Protein AF-A0A955ND32-F1 (afdb_monomer_lite)

Foldseek 3Di:
DDDDDDDDDDDDDDDCDPVNVVVVVVVVVVVVVVPPDPPCPDDDDPPDDDDPVVPDDDDAFEEEEAEAEADDPQPPDDVPDDDPPVVVVVVVVVVVVVVCVVSNYHYHYDPDHDHDPVSVVVVVVVCVVPPGPYYHYHYD

Structure (mmCIF, N/CA/C/O backbone):
data_AF-A0A955ND32-F1
#
_entry.id   AF-A0A955ND32-F1
#
loop_
_atom_site.group_PDB
_atom_site.id
_atom_site.type_symbol
_atom_site.label_atom_id
_atom_site.label_alt_id
_atom_site.label_comp_id
_atom_site.label_asym_id
_atom_site.label_entity_id
_atom_site.label_seq_id
_atom_site.pdbx_PDB_ins_code
_atom_site.Cartn_x
_atom_site.Cartn_y
_atom_site.Cartn_z
_atom_site.occupancy
_atom_site.B_iso_or_equiv
_atom_site.auth_seq_id
_atom_site.auth_comp_id
_atom_site.auth_asym_id
_atom_site.auth_atom_id
_atom_site.pdbx_PDB_model_num
ATOM 1 N N . MET A 1 1 ? -16.792 -47.326 63.316 1.00 37.19 1 MET A N 1
ATOM 2 C CA . MET A 1 1 ? -15.371 -47.521 63.679 1.00 37.19 1 MET A CA 1
ATOM 3 C C . MET A 1 1 ? -14.609 -46.253 63.328 1.00 37.19 1 MET A C 1
ATOM 5 O O . MET A 1 1 ? -14.382 -45.987 62.157 1.00 37.19 1 MET A O 1
ATOM 9 N N . MET A 1 2 ? -14.336 -45.422 64.335 1.00 38.75 2 MET A N 1
ATOM 10 C CA . MET A 1 2 ? -13.570 -44.177 64.213 1.00 38.75 2 MET A CA 1
ATOM 11 C C . MET A 1 2 ? -12.080 -44.518 64.188 1.00 38.75 2 MET A C 1
ATOM 13 O O . MET A 1 2 ? -11.609 -45.196 65.096 1.00 38.75 2 MET A O 1
ATOM 17 N N . SER A 1 3 ? -11.343 -44.041 63.184 1.00 41.66 3 SER A N 1
ATOM 18 C CA . SER A 1 3 ? -9.879 -44.020 63.242 1.00 41.66 3 SER A CA 1
ATOM 19 C C . SER A 1 3 ? -9.439 -42.592 63.530 1.00 41.66 3 SER A C 1
ATOM 21 O O . SER A 1 3 ? -9.487 -41.719 62.664 1.00 41.66 3 SER A O 1
ATOM 23 N N . VAL A 1 4 ? -9.086 -42.351 64.789 1.00 51.00 4 VAL A N 1
ATOM 24 C CA . VAL A 1 4 ? -8.508 -41.102 65.286 1.00 51.00 4 VAL A CA 1
ATOM 25 C C . VAL A 1 4 ? -7.033 -41.082 64.886 1.00 51.00 4 VAL A C 1
ATOM 27 O O . VAL A 1 4 ? -6.282 -41.964 65.291 1.00 51.00 4 VAL A O 1
ATOM 30 N N . HIS A 1 5 ? -6.594 -40.076 64.129 1.00 40.91 5 HIS A N 1
ATOM 31 C CA . HIS A 1 5 ? -5.168 -39.844 63.888 1.00 40.91 5 HIS A CA 1
ATOM 32 C C . HIS A 1 5 ? -4.676 -38.629 64.677 1.00 40.91 5 HIS A C 1
ATOM 34 O O . HIS A 1 5 ? -4.712 -37.493 64.208 1.00 40.91 5 HIS A O 1
ATOM 40 N N . VAL A 1 6 ? -4.173 -38.906 65.880 1.00 51.34 6 VAL A N 1
ATOM 41 C CA . VAL A 1 6 ? -3.335 -37.997 66.669 1.00 51.34 6 VAL A CA 1
ATOM 42 C C . VAL A 1 6 ? -2.018 -37.782 65.920 1.00 51.34 6 VAL A C 1
ATOM 44 O O . VAL A 1 6 ? -1.354 -38.754 65.566 1.00 51.34 6 VAL A O 1
ATOM 47 N N . HIS A 1 7 ? -1.627 -36.530 65.681 1.00 47.28 7 HIS A N 1
ATOM 48 C CA . HIS A 1 7 ? -0.292 -36.196 65.182 1.00 47.28 7 HIS A CA 1
ATOM 49 C C . HIS A 1 7 ? 0.483 -35.488 66.290 1.00 47.28 7 HIS A C 1
ATOM 51 O O . HIS A 1 7 ? 0.251 -34.319 66.591 1.00 47.28 7 HIS A O 1
ATOM 57 N N . GLY A 1 8 ? 1.375 -36.253 66.922 1.00 41.09 8 GLY A N 1
ATOM 58 C CA . GLY A 1 8 ? 2.341 -35.758 67.890 1.00 41.09 8 GLY A CA 1
ATOM 59 C C . GLY A 1 8 ? 3.347 -34.808 67.243 1.00 41.09 8 GLY A C 1
ATOM 60 O O . GLY A 1 8 ? 3.774 -34.989 66.101 1.00 41.09 8 GLY A O 1
ATOM 61 N N . ALA A 1 9 ? 3.718 -33.787 68.008 1.00 50.75 9 ALA A N 1
ATOM 62 C CA . ALA A 1 9 ? 4.777 -32.851 67.685 1.00 50.75 9 ALA A CA 1
ATOM 63 C C . ALA A 1 9 ? 6.112 -33.594 67.534 1.00 50.75 9 ALA A C 1
ATOM 65 O O . ALA A 1 9 ? 6.617 -34.135 68.511 1.00 50.75 9 ALA A O 1
ATOM 66 N N . ASN A 1 10 ? 6.640 -33.639 66.308 1.00 48.91 10 ASN A N 1
ATOM 67 C CA . ASN A 1 10 ? 8.061 -33.665 65.928 1.00 48.91 10 ASN A CA 1
ATOM 68 C C . ASN A 1 10 ? 8.199 -34.288 64.534 1.00 48.91 10 ASN A C 1
ATOM 70 O O . ASN A 1 10 ? 8.458 -35.478 64.384 1.00 48.91 10 ASN A O 1
ATOM 74 N N . CYS A 1 11 ? 8.082 -33.468 63.491 1.00 44.00 11 CYS A N 1
ATOM 75 C CA . CYS A 1 11 ? 8.595 -33.844 62.180 1.00 44.00 11 CYS A CA 1
ATOM 76 C C . CYS A 1 11 ? 9.306 -32.642 61.557 1.00 44.00 11 CYS A C 1
ATOM 78 O O . CYS A 1 11 ? 8.723 -31.828 60.842 1.00 44.00 11 CYS A O 1
ATOM 80 N N . LYS A 1 12 ? 10.596 -32.508 61.881 1.00 49.41 12 LYS A N 1
ATOM 81 C CA . LYS A 1 12 ? 11.516 -31.682 61.104 1.00 49.41 12 LYS A CA 1
ATOM 82 C C . LYS A 1 12 ? 11.673 -32.383 59.752 1.00 49.41 12 LYS A C 1
ATOM 84 O O . LYS A 1 12 ? 12.243 -33.467 59.715 1.00 49.41 12 LYS A O 1
ATOM 89 N N . ARG A 1 13 ? 11.191 -31.746 58.675 1.00 52.53 13 ARG A N 1
ATOM 90 C CA . ARG A 1 13 ? 11.278 -32.194 57.267 1.00 52.53 13 ARG A CA 1
ATOM 91 C C . ARG A 1 13 ? 10.212 -33.243 56.887 1.00 52.53 13 ARG A C 1
ATOM 93 O O . ARG A 1 13 ? 10.503 -34.427 56.790 1.00 52.53 13 ARG A O 1
ATOM 100 N N . CYS A 1 14 ? 8.975 -32.799 56.637 1.00 52.66 14 CYS A N 1
ATOM 101 C CA . CYS A 1 14 ? 7.909 -33.664 56.121 1.00 52.66 14 CYS A CA 1
ATOM 102 C C . CYS A 1 14 ? 7.242 -33.057 54.882 1.00 52.66 14 CYS A C 1
ATOM 104 O O . CYS A 1 14 ? 6.672 -31.967 54.918 1.00 52.66 14 CYS A O 1
ATOM 106 N N . CYS A 1 15 ? 7.358 -33.787 53.781 1.00 55.03 15 CYS A N 1
ATOM 107 C CA . CYS A 1 15 ? 6.743 -33.529 52.494 1.00 55.03 15 CYS A CA 1
ATOM 108 C C . CYS A 1 15 ? 5.217 -33.566 52.647 1.00 55.03 15 CYS A C 1
ATOM 110 O O . CYS A 1 15 ? 4.680 -34.516 53.218 1.00 55.03 15 CYS A O 1
ATOM 112 N N . LEU A 1 16 ? 4.512 -32.557 52.133 1.00 63.31 16 LEU A N 1
ATOM 113 C CA . LEU A 1 16 ? 3.049 -32.556 52.082 1.00 63.31 16 LEU A CA 1
ATOM 114 C C . LEU A 1 16 ? 2.565 -33.832 51.380 1.00 63.31 16 LEU A C 1
ATOM 116 O O . LEU A 1 16 ? 2.738 -33.993 50.173 1.00 63.31 16 LEU A O 1
ATOM 120 N N . SER A 1 17 ? 1.961 -34.756 52.132 1.00 72.00 17 SER A N 1
ATOM 121 C CA . SER A 1 17 ? 1.319 -35.914 51.516 1.00 72.00 17 SER A CA 1
ATOM 122 C C . SER A 1 17 ? 0.138 -35.434 50.667 1.00 72.00 17 SER A C 1
ATOM 124 O O . SER A 1 17 ? -0.566 -34.490 51.039 1.00 72.00 17 SER A O 1
ATOM 126 N N . ARG A 1 18 ? -0.125 -36.109 49.539 1.00 72.81 18 ARG A N 1
ATOM 127 C CA . ARG A 1 18 ? -1.261 -35.805 48.648 1.00 72.81 18 ARG A CA 1
ATOM 128 C C . ARG A 1 18 ? -2.586 -35.678 49.412 1.00 72.81 18 ARG A C 1
ATOM 130 O O . ARG A 1 18 ? -3.419 -34.855 49.056 1.00 72.81 18 ARG A O 1
ATOM 137 N N . ARG A 1 19 ? -2.776 -36.459 50.482 1.00 74.94 19 ARG A N 1
ATOM 138 C CA . ARG A 1 19 ? -3.984 -36.415 51.321 1.00 74.94 19 ARG A CA 1
ATOM 139 C C . ARG A 1 19 ? -4.042 -35.184 52.225 1.00 74.94 19 ARG A C 1
ATOM 141 O O . ARG A 1 19 ? -5.117 -34.615 52.361 1.00 74.94 19 ARG A O 1
ATOM 148 N N . CYS A 1 20 ? -2.913 -34.741 52.781 1.00 67.88 20 CYS A N 1
ATOM 149 C CA . CYS A 1 20 ? -2.852 -33.483 53.531 1.00 67.88 20 CYS A CA 1
ATOM 150 C C . CYS A 1 20 ? -3.156 -32.289 52.625 1.00 67.88 20 CYS A C 1
ATOM 152 O O . CYS A 1 20 ? -3.956 -31.446 53.007 1.00 67.88 20 CYS A O 1
ATOM 154 N N . PHE A 1 21 ? -2.584 -32.258 51.416 1.00 76.56 21 PHE A N 1
ATOM 155 C CA . PHE A 1 21 ? -2.839 -31.1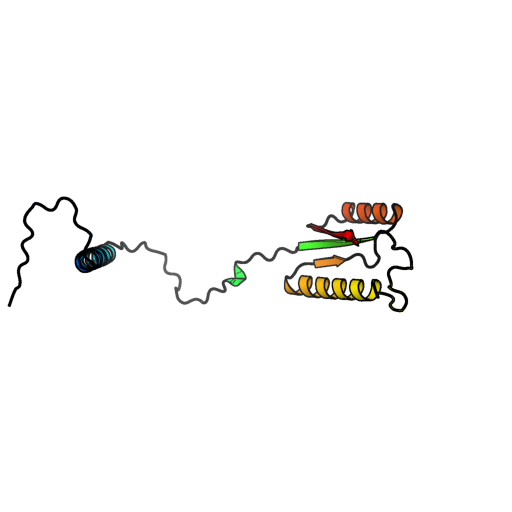90 50.447 1.00 76.56 21 PHE A CA 1
ATOM 156 C C . PHE A 1 21 ? -4.304 -31.146 49.996 1.00 76.56 21 PHE A C 1
ATOM 158 O O . PHE A 1 21 ? -4.905 -30.076 49.989 1.00 76.56 21 PHE A O 1
ATOM 165 N N . LEU A 1 22 ? -4.900 -32.298 49.660 1.00 78.50 22 LEU A N 1
ATOM 166 C CA . LEU A 1 22 ? -6.314 -32.369 49.268 1.00 78.50 22 LEU A CA 1
ATOM 167 C C . LEU A 1 22 ? -7.257 -32.026 50.431 1.00 78.50 22 LEU A C 1
ATOM 169 O O . LEU A 1 22 ? -8.267 -31.360 50.223 1.00 78.50 22 LEU A O 1
ATOM 173 N N . GLY A 1 23 ? -6.916 -32.433 51.657 1.00 71.50 23 GLY A N 1
ATOM 174 C CA . GLY A 1 23 ? -7.683 -32.077 52.850 1.00 71.50 23 GLY A CA 1
ATOM 175 C C . GLY A 1 23 ? -7.663 -30.573 53.135 1.00 71.50 23 GLY A C 1
ATOM 176 O O . GLY A 1 23 ? -8.707 -29.989 53.419 1.00 71.50 23 GLY A O 1
ATOM 177 N N . THR A 1 24 ? -6.502 -29.922 53.006 1.00 70.00 24 THR A N 1
ATOM 178 C CA . THR A 1 24 ? -6.384 -28.475 53.233 1.00 70.00 24 THR A CA 1
ATOM 179 C C . THR A 1 24 ? -7.011 -27.644 52.113 1.00 70.00 24 THR A C 1
ATOM 181 O O . THR A 1 24 ? -7.666 -26.646 52.410 1.00 70.00 24 THR A O 1
ATOM 184 N N . THR A 1 25 ? -6.898 -28.056 50.843 1.00 68.50 25 THR A N 1
ATOM 185 C CA . THR A 1 25 ? -7.569 -27.350 49.730 1.00 68.50 25 THR A CA 1
ATOM 186 C C . THR A 1 25 ? -9.091 -27.475 49.787 1.00 68.50 25 THR A C 1
ATOM 188 O O . THR A 1 25 ? -9.781 -26.484 49.553 1.00 68.50 25 THR A O 1
ATOM 191 N N . ALA A 1 26 ? -9.630 -28.640 50.162 1.00 64.00 26 ALA A N 1
ATOM 192 C CA . ALA A 1 26 ? -11.075 -28.815 50.318 1.00 64.00 26 ALA A CA 1
ATOM 193 C C . ALA A 1 26 ? -11.652 -27.931 51.441 1.00 64.00 26 ALA A C 1
ATOM 195 O O . ALA A 1 26 ? -12.701 -27.316 51.261 1.00 64.00 26 ALA A O 1
ATOM 196 N N . ALA A 1 27 ? -10.949 -27.808 52.572 1.00 60.28 27 ALA A N 1
ATOM 197 C CA . ALA A 1 27 ? -11.377 -26.949 53.678 1.00 60.28 27 ALA A CA 1
ATOM 198 C C . ALA A 1 27 ? -11.333 -25.449 53.320 1.00 60.28 27 ALA A C 1
ATOM 200 O O . ALA A 1 27 ? -12.241 -24.701 53.680 1.00 60.28 27 ALA A O 1
ATOM 201 N N . ALA A 1 28 ? -10.319 -25.011 52.563 1.00 60.16 28 ALA A N 1
ATOM 202 C CA . ALA A 1 28 ? -10.199 -23.621 52.118 1.00 60.16 28 ALA A CA 1
ATOM 203 C C . ALA A 1 28 ? -11.299 -23.217 51.115 1.00 60.16 28 ALA A C 1
ATOM 205 O O . ALA A 1 28 ? -11.790 -22.090 51.160 1.00 60.16 28 ALA A O 1
ATOM 206 N N . ALA A 1 29 ? -11.731 -24.139 50.248 1.00 56.16 29 ALA A N 1
ATOM 207 C CA . ALA A 1 29 ? -12.784 -23.878 49.265 1.00 56.16 29 ALA A CA 1
ATOM 208 C C . ALA A 1 29 ? -14.167 -23.648 49.905 1.00 56.16 29 ALA A C 1
ATOM 210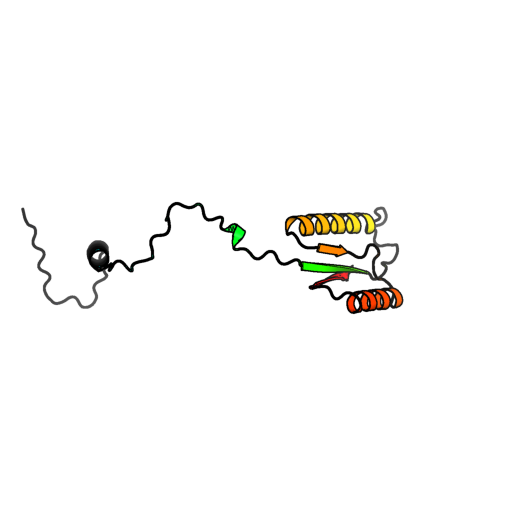 O O . ALA A 1 29 ? -14.940 -22.830 49.411 1.00 56.16 29 ALA A O 1
ATOM 211 N N . VAL A 1 30 ? -14.469 -24.315 51.026 1.00 57.28 30 VAL A N 1
ATOM 212 C CA . VAL A 1 30 ? -15.745 -24.148 51.749 1.00 57.28 30 VAL A CA 1
ATOM 213 C C . VAL A 1 30 ? -15.772 -22.850 52.569 1.00 57.28 30 VAL A C 1
ATOM 215 O O . VAL A 1 30 ? -16.822 -22.232 52.715 1.00 57.28 30 VAL A O 1
ATOM 218 N N . GLY A 1 31 ? -14.625 -22.370 53.059 1.00 54.00 31 GLY A N 1
ATOM 219 C CA . GLY A 1 31 ? -14.553 -21.088 53.775 1.00 54.00 31 GLY A CA 1
ATOM 220 C C . GLY A 1 31 ? -14.872 -19.871 52.894 1.00 54.00 31 GLY A C 1
ATOM 221 O O . GLY A 1 31 ? -15.447 -18.893 53.369 1.00 54.00 31 GLY A O 1
ATOM 222 N N . LEU A 1 32 ? -14.560 -19.945 51.596 1.00 54.81 32 LEU A N 1
ATOM 223 C CA . LEU A 1 32 ? -14.805 -18.871 50.625 1.00 54.81 32 LEU A CA 1
ATOM 224 C C . LEU A 1 32 ? -16.256 -18.785 50.127 1.00 54.81 32 LEU A C 1
ATOM 226 O O . LEU A 1 32 ? -16.631 -17.762 49.554 1.00 54.81 32 LEU A O 1
ATOM 230 N N . THR A 1 33 ? -17.089 -19.807 50.347 1.00 55.72 33 THR A N 1
ATOM 231 C CA . THR A 1 33 ? -18.511 -19.750 49.964 1.00 55.72 33 THR A CA 1
ATOM 232 C C . THR A 1 33 ? -19.379 -19.052 51.010 1.00 55.72 33 THR A C 1
ATOM 234 O O . THR A 1 33 ? -20.434 -18.534 50.656 1.00 55.72 33 THR A O 1
ATOM 237 N N . LEU A 1 34 ? -18.929 -18.961 52.267 1.00 55.72 34 LEU A N 1
ATOM 238 C CA . LEU A 1 34 ? -19.697 -18.350 53.362 1.00 55.72 34 LEU A CA 1
ATOM 239 C C . LEU A 1 34 ? -19.447 -16.841 53.546 1.00 55.72 34 LEU A C 1
ATOM 241 O O . LEU A 1 34 ? -20.240 -16.180 54.206 1.00 55.72 34 LEU A O 1
ATOM 245 N N . PHE A 1 35 ? -18.394 -16.280 52.937 1.00 50.44 35 PHE A N 1
ATOM 246 C CA . PHE A 1 35 ? -18.049 -14.847 53.023 1.00 50.44 35 PHE A CA 1
ATOM 247 C C . PHE A 1 35 ? -18.271 -14.061 51.727 1.00 50.44 35 PHE A C 1
ATOM 249 O O . PHE A 1 35 ? -17.786 -12.938 51.578 1.00 50.44 35 PHE A O 1
ATOM 256 N N . ARG A 1 36 ? -19.036 -14.608 50.776 1.00 48.47 36 ARG A N 1
ATOM 257 C CA . ARG A 1 36 ? -19.454 -13.841 49.602 1.00 48.47 36 ARG A CA 1
ATOM 258 C C . ARG A 1 36 ? -20.625 -12.938 49.985 1.00 48.47 36 ARG A C 1
ATOM 260 O O . ARG A 1 36 ? -21.780 -13.258 49.724 1.00 48.47 36 ARG A O 1
ATOM 267 N N . SER A 1 37 ? -20.308 -11.801 50.605 1.00 53.06 37 SER A N 1
ATOM 268 C CA . SER A 1 37 ? -21.205 -10.647 50.637 1.00 53.06 37 SER A CA 1
ATOM 269 C C . SER A 1 37 ? -21.718 -10.409 49.215 1.00 53.06 37 SER A C 1
ATOM 271 O O . SER A 1 37 ? -20.899 -10.307 48.291 1.00 53.06 37 SER A O 1
ATOM 273 N N . PRO A 1 38 ? -23.039 -10.345 48.988 1.00 52.56 38 PRO A N 1
ATOM 274 C CA . PRO A 1 38 ? -23.554 -9.970 47.691 1.00 52.56 38 PRO A CA 1
ATOM 275 C C . PRO A 1 38 ? -23.238 -8.486 47.528 1.00 52.56 38 PRO A C 1
ATOM 277 O O . PRO A 1 38 ? -23.938 -7.621 48.050 1.00 52.56 38 PRO A O 1
ATOM 280 N N . HIS A 1 39 ? -22.152 -8.170 46.826 1.00 51.88 39 HIS A N 1
ATOM 281 C CA . HIS A 1 39 ? -22.078 -6.878 46.169 1.00 51.88 39 HIS A CA 1
ATOM 282 C C . HIS A 1 39 ? -23.320 -6.792 45.289 1.00 51.88 39 HIS A C 1
ATOM 284 O O . HIS A 1 39 ? -23.486 -7.597 44.371 1.00 51.88 39 HIS A O 1
ATOM 290 N N . ALA A 1 40 ? -24.211 -5.866 45.637 1.00 51.47 40 ALA A N 1
ATOM 291 C CA . ALA A 1 40 ? -25.367 -5.496 44.847 1.00 51.47 40 ALA A CA 1
ATOM 292 C C . ALA A 1 40 ? -24.873 -4.906 43.518 1.00 51.47 40 ALA A C 1
ATOM 294 O O . ALA A 1 40 ? -24.776 -3.694 43.347 1.00 51.47 40 ALA A O 1
ATOM 295 N N . TYR A 1 41 ? -24.502 -5.783 42.586 1.00 51.97 41 TYR A N 1
ATOM 296 C CA . TYR A 1 41 ? -24.528 -5.457 41.174 1.00 51.97 41 TYR A CA 1
ATOM 297 C C . TYR A 1 41 ? -25.995 -5.226 40.839 1.00 51.97 41 TYR A C 1
ATOM 299 O O . TYR A 1 41 ? -26.825 -6.117 41.033 1.00 51.97 41 TYR A O 1
ATOM 307 N N . GLY A 1 42 ? -26.306 -3.991 40.446 1.00 49.81 42 GLY A N 1
ATOM 308 C CA . GLY A 1 42 ? -27.642 -3.585 40.040 1.00 49.81 42 GLY A CA 1
ATOM 309 C C . GLY A 1 42 ? -28.240 -4.614 39.090 1.00 49.81 42 GLY A C 1
ATOM 310 O O . GLY A 1 42 ? -27.561 -5.118 38.197 1.00 49.81 42 GLY A O 1
ATOM 311 N N . GLY A 1 43 ? -29.501 -4.959 39.335 1.00 51.91 43 GLY A N 1
ATOM 312 C CA . GLY A 1 43 ? -30.250 -5.873 38.495 1.00 51.91 43 GLY A CA 1
ATOM 313 C C . GLY A 1 43 ? -30.371 -5.318 37.081 1.00 51.91 43 GLY A C 1
ATOM 314 O O . GLY A 1 43 ? -31.260 -4.526 36.796 1.00 51.91 43 GLY A O 1
ATOM 315 N N . SER A 1 44 ? -29.490 -5.764 36.198 1.00 54.00 44 SER A N 1
ATOM 316 C CA . SER A 1 44 ? -29.708 -5.779 34.762 1.00 54.00 44 SER A CA 1
ATOM 317 C C . SER A 1 44 ? -29.432 -7.199 34.278 1.00 54.00 44 SER A C 1
ATOM 319 O O . SER A 1 44 ? -28.299 -7.655 34.190 1.00 54.00 44 SER A O 1
ATOM 321 N N . GLU A 1 45 ? -30.521 -7.939 34.092 1.00 61.84 45 GLU A N 1
ATOM 322 C CA . GLU A 1 45 ? -30.688 -8.960 33.058 1.00 61.84 45 GLU A CA 1
ATOM 323 C C . GLU A 1 45 ? -29.401 -9.697 32.615 1.00 61.84 45 GLU A C 1
ATOM 325 O O . GLU A 1 45 ? -28.879 -9.509 31.518 1.00 61.84 45 GLU A O 1
ATOM 330 N N . LEU A 1 46 ? -28.906 -10.599 33.472 1.00 59.41 46 LEU A N 1
ATOM 331 C CA . LEU A 1 46 ? -27.741 -11.474 33.229 1.00 59.41 46 LEU A CA 1
ATOM 332 C C . LEU A 1 46 ? -27.926 -12.478 32.063 1.00 59.41 46 LEU A C 1
ATOM 334 O O . LEU A 1 46 ? -27.091 -13.361 31.877 1.00 59.41 46 LEU A O 1
ATOM 338 N N . GLY A 1 47 ? -29.027 -12.385 31.311 1.00 68.25 47 GLY A N 1
ATOM 339 C CA . GLY A 1 47 ? -29.378 -13.273 30.199 1.00 68.25 47 GLY A CA 1
ATOM 340 C C . GLY A 1 47 ? -29.260 -12.640 28.812 1.00 68.25 47 GLY A C 1
ATOM 341 O O . GLY A 1 47 ? -29.449 -13.341 27.820 1.00 68.25 47 GLY A O 1
ATOM 342 N N . ASN A 1 48 ? -28.952 -11.343 28.715 1.00 76.25 48 ASN A N 1
ATOM 343 C CA . ASN A 1 48 ? -28.829 -10.688 27.418 1.00 76.25 48 ASN A CA 1
ATOM 344 C C . ASN A 1 48 ? -27.574 -11.161 26.682 1.00 76.25 48 ASN A C 1
ATOM 346 O O . ASN A 1 48 ? -26.472 -11.165 27.234 1.00 76.25 48 ASN A O 1
ATOM 350 N N . TY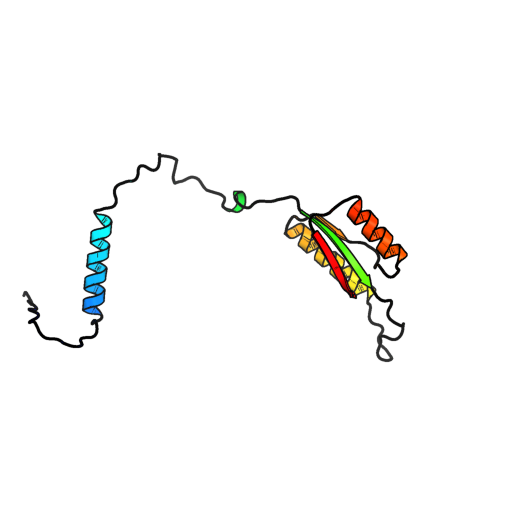R A 1 49 ? -27.743 -11.555 25.418 1.00 85.31 49 TYR A N 1
ATOM 351 C CA . TYR A 1 49 ? -26.628 -11.897 24.543 1.00 85.31 49 TYR A CA 1
ATOM 352 C C . TYR A 1 49 ? -25.771 -10.651 24.305 1.00 85.31 49 TYR A C 1
ATOM 354 O O . TYR A 1 49 ? -26.211 -9.681 23.690 1.00 85.31 49 TYR A O 1
ATOM 362 N N . ILE A 1 50 ? -24.542 -10.684 24.809 1.00 85.50 50 ILE A N 1
ATOM 363 C CA . ILE A 1 50 ? -23.559 -9.625 24.616 1.00 85.50 50 ILE A CA 1
ATOM 364 C C . ILE A 1 50 ? -22.694 -10.007 23.409 1.00 85.50 50 ILE A C 1
ATOM 366 O O . ILE A 1 50 ? -21.880 -10.927 23.494 1.00 85.50 50 ILE A O 1
ATOM 370 N N . ASP A 1 51 ? -22.840 -9.294 22.288 1.00 89.81 51 ASP A N 1
ATOM 371 C CA . ASP A 1 51 ? -21.935 -9.465 21.148 1.00 89.81 51 ASP A CA 1
ATOM 372 C C . ASP A 1 51 ? -20.560 -8.881 21.481 1.00 89.81 51 ASP A C 1
ATOM 374 O O . ASP A 1 51 ? -20.346 -7.668 21.439 1.00 89.81 51 ASP A O 1
ATOM 378 N N . LEU A 1 52 ? -19.600 -9.755 21.779 1.00 88.00 52 LEU A N 1
ATOM 379 C CA . LEU A 1 52 ? -18.222 -9.366 22.075 1.00 88.00 52 LEU A CA 1
ATOM 380 C C . LEU A 1 52 ? -17.551 -8.606 20.918 1.00 88.00 52 LEU A C 1
ATOM 382 O O . LEU A 1 52 ? -16.618 -7.837 21.154 1.00 88.00 52 LEU A O 1
ATOM 386 N N . ASN A 1 53 ? -18.012 -8.786 19.674 1.00 86.44 53 ASN A N 1
ATOM 387 C CA . ASN A 1 53 ? -17.456 -8.076 18.522 1.00 86.44 53 ASN A CA 1
ATOM 388 C C . ASN A 1 53 ? -17.845 -6.594 18.497 1.00 86.44 53 ASN A C 1
ATOM 390 O O . ASN A 1 53 ? -17.119 -5.800 17.898 1.00 86.44 53 ASN A O 1
ATOM 394 N N . SER A 1 54 ? -18.944 -6.214 19.154 1.00 86.38 54 SER A N 1
ATOM 395 C CA . SER A 1 54 ? -19.401 -4.821 19.237 1.00 86.38 54 SER A CA 1
ATOM 396 C C . SER A 1 54 ? -18.436 -3.922 20.016 1.00 86.38 54 SER A C 1
ATOM 398 O O . SER A 1 54 ? -18.340 -2.731 19.734 1.00 86.38 54 SER A O 1
ATOM 400 N N . PHE A 1 55 ? -17.660 -4.496 20.940 1.00 89.19 55 PHE A N 1
ATOM 401 C CA . PHE A 1 55 ? -16.672 -3.751 21.721 1.00 89.19 55 PHE A CA 1
ATOM 402 C C . PHE A 1 55 ? -15.339 -3.562 21.003 1.00 89.19 55 PHE A C 1
ATOM 404 O O . PHE A 1 55 ? -14.476 -2.854 21.518 1.00 89.19 55 PHE A O 1
ATOM 411 N N . ARG A 1 56 ? -15.127 -4.196 19.840 1.00 87.56 56 ARG A N 1
ATOM 412 C CA . ARG A 1 56 ? -13.898 -3.993 19.068 1.00 87.56 56 ARG A CA 1
ATOM 413 C C . ARG A 1 56 ? -13.996 -2.672 18.304 1.00 87.56 56 ARG A C 1
ATOM 415 O O . ARG A 1 56 ? -14.878 -2.553 17.451 1.00 87.56 56 ARG A O 1
ATOM 422 N N . PRO A 1 57 ? -13.096 -1.701 18.549 1.00 85.00 57 PRO A N 1
ATOM 423 C CA . PRO A 1 57 ? -13.041 -0.487 17.749 1.00 85.00 57 PRO A CA 1
ATOM 424 C C . PRO A 1 57 ? -12.840 -0.835 16.271 1.00 85.00 57 PRO A C 1
ATOM 426 O O . PRO A 1 57 ? -11.991 -1.660 15.937 1.00 85.00 57 PRO A O 1
ATOM 429 N N . LYS A 1 58 ? -13.613 -0.193 15.392 1.00 83.56 58 LYS A N 1
ATOM 430 C CA . LYS A 1 58 ? -13.468 -0.285 13.931 1.00 83.56 58 LYS A CA 1
ATOM 431 C C . LYS A 1 58 ? -13.139 1.103 13.371 1.00 83.56 58 LYS A C 1
ATOM 433 O O . LYS A 1 58 ? -14.007 1.717 12.752 1.00 83.56 58 LYS A O 1
ATOM 438 N N . PRO A 1 59 ? -11.951 1.659 13.677 1.00 86.69 59 PRO A N 1
ATOM 439 C CA . PRO A 1 59 ? -11.556 2.937 13.107 1.00 86.69 59 PRO A CA 1
ATOM 440 C C . PRO A 1 59 ? -11.429 2.799 11.588 1.00 86.69 59 PRO A C 1
ATOM 442 O O . PRO A 1 59 ? -10.990 1.764 11.088 1.00 86.69 59 PRO A O 1
ATOM 445 N N . GLN A 1 60 ? -11.800 3.846 10.857 1.00 90.19 60 GLN A N 1
ATOM 446 C CA . GLN A 1 60 ? -11.500 3.927 9.434 1.00 90.19 60 GLN A CA 1
ATOM 447 C C . GLN A 1 60 ? -10.003 4.214 9.291 1.00 90.19 60 GLN A C 1
ATOM 449 O O . GLN A 1 60 ? -9.561 5.307 9.627 1.00 90.19 60 GLN A O 1
ATOM 454 N N . VAL A 1 61 ? -9.233 3.219 8.849 1.00 95.44 61 VAL A N 1
ATOM 455 C CA . VAL A 1 61 ? -7.782 3.333 8.646 1.00 95.44 61 VAL A CA 1
ATOM 456 C C . VAL A 1 61 ? -7.506 3.432 7.154 1.00 95.44 61 VAL A C 1
ATOM 458 O O . VAL A 1 61 ? -7.911 2.544 6.400 1.00 95.44 61 VAL A O 1
ATOM 461 N N . ARG A 1 62 ? -6.803 4.488 6.745 1.00 96.44 62 ARG A N 1
ATOM 462 C CA . ARG A 1 62 ? -6.346 4.706 5.371 1.00 96.44 62 ARG A CA 1
ATOM 463 C C . ARG A 1 62 ? -4.859 4.408 5.263 1.00 96.44 62 ARG A C 1
ATOM 465 O O . ARG A 1 62 ? -4.043 4.988 5.980 1.00 96.44 62 ARG A O 1
ATOM 472 N N . ILE A 1 63 ? -4.508 3.524 4.343 1.00 96.75 63 ILE A N 1
ATOM 473 C CA . ILE A 1 63 ? -3.142 3.084 4.086 1.00 96.75 63 ILE A CA 1
ATOM 474 C C . ILE A 1 63 ? -2.785 3.459 2.653 1.00 96.75 63 ILE A C 1
ATOM 476 O O . ILE A 1 63 ? -3.494 3.077 1.723 1.00 96.75 63 ILE A O 1
ATOM 480 N N . LYS A 1 64 ? -1.666 4.164 2.469 1.00 96.69 64 LYS A N 1
ATOM 481 C CA . LYS A 1 64 ? -1.083 4.393 1.141 1.00 96.69 64 LYS A CA 1
ATOM 482 C C . LYS A 1 64 ? 0.069 3.417 0.921 1.00 96.69 64 LYS A C 1
ATOM 484 O O . LYS A 1 64 ? 0.977 3.340 1.747 1.00 96.69 64 LYS A O 1
ATOM 489 N N . GLY A 1 65 ? 0.041 2.667 -0.171 1.00 95.38 65 GLY A N 1
ATOM 490 C CA . GLY A 1 65 ? 1.072 1.697 -0.525 1.00 95.38 65 GLY A CA 1
ATOM 491 C C . GLY A 1 65 ? 1.783 2.065 -1.823 1.00 95.38 65 GLY A C 1
ATOM 492 O O . GLY A 1 65 ? 1.143 2.510 -2.773 1.00 95.38 65 GLY A O 1
ATOM 493 N N . ALA A 1 66 ? 3.096 1.856 -1.892 1.00 95.50 66 ALA A N 1
ATOM 494 C CA . ALA A 1 66 ? 3.857 1.988 -3.133 1.00 95.50 66 ALA A CA 1
ATOM 495 C C . ALA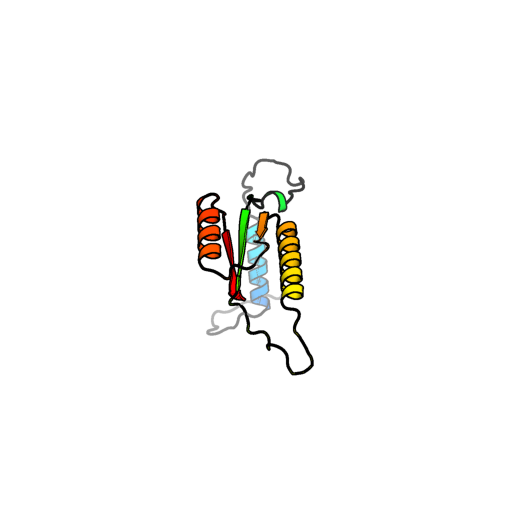 A 1 66 ? 4.977 0.947 -3.225 1.00 95.50 66 ALA A C 1
ATOM 497 O O . ALA A 1 66 ? 5.567 0.546 -2.219 1.00 95.50 66 ALA A O 1
ATOM 498 N N . VAL A 1 67 ? 5.259 0.518 -4.456 1.00 94.50 67 VAL A N 1
ATOM 499 C CA . VAL A 1 67 ? 6.410 -0.329 -4.778 1.00 94.50 67 VAL A CA 1
ATOM 500 C C . VAL A 1 67 ? 7.516 0.576 -5.296 1.00 94.50 67 VAL A C 1
ATOM 502 O O . VAL A 1 67 ? 7.304 1.283 -6.274 1.00 94.50 67 VAL A O 1
ATOM 505 N N . PHE A 1 68 ? 8.676 0.545 -4.659 1.00 93.81 68 PHE A N 1
ATOM 506 C CA . PHE A 1 68 ? 9.882 1.224 -5.110 1.00 93.81 68 PHE A CA 1
ATOM 507 C C . PHE A 1 68 ? 10.776 0.191 -5.755 1.00 93.81 68 PHE A C 1
ATOM 509 O O . PHE A 1 68 ? 11.119 -0.807 -5.117 1.00 93.81 68 PHE A O 1
ATOM 516 N N . ARG A 1 69 ? 11.104 0.416 -7.024 1.00 89.50 69 ARG A N 1
ATOM 517 C CA . ARG A 1 69 ? 11.829 -0.560 -7.820 1.00 89.50 69 ARG A CA 1
ATOM 518 C C . ARG A 1 69 ? 13.052 0.063 -8.454 1.00 89.50 69 ARG A C 1
ATOM 520 O O . ARG A 1 69 ? 12.950 1.075 -9.141 1.00 89.50 69 ARG A O 1
ATOM 527 N N 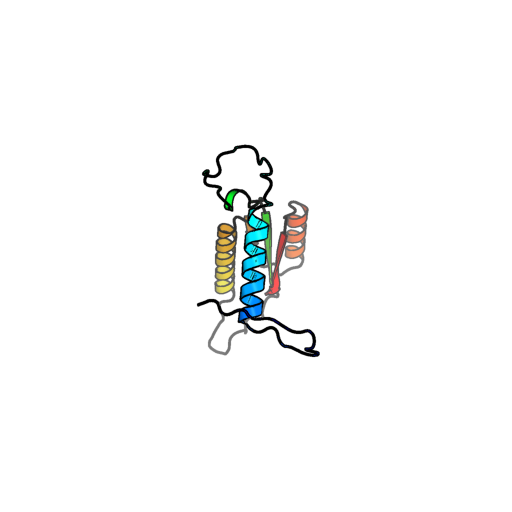. GLU A 1 70 ? 14.184 -0.606 -8.295 1.00 86.00 70 GLU A N 1
ATOM 528 C CA . GLU A 1 70 ? 15.320 -0.378 -9.179 1.00 86.00 70 GLU A CA 1
ATOM 529 C C . GLU A 1 70 ? 15.103 -1.209 -10.446 1.00 86.00 70 GLU A C 1
ATOM 531 O O . GLU A 1 70 ? 14.865 -2.414 -10.368 1.00 86.00 70 GLU A O 1
ATOM 536 N N . THR A 1 71 ? 15.107 -0.572 -11.622 1.00 78.12 71 THR A N 1
ATOM 537 C CA . THR A 1 71 ? 14.794 -1.277 -12.874 1.00 78.12 71 THR A CA 1
ATOM 538 C C . THR A 1 71 ? 15.810 -2.400 -13.096 1.00 78.12 71 THR A C 1
ATOM 540 O O . THR A 1 71 ? 16.992 -2.115 -13.311 1.00 78.12 71 THR A O 1
ATOM 543 N N . PRO A 1 72 ? 15.388 -3.678 -13.071 1.00 71.38 72 PRO A N 1
ATOM 544 C CA . PRO A 1 72 ? 16.330 -4.763 -13.208 1.00 71.38 72 PRO A CA 1
ATOM 545 C C . PRO A 1 72 ? 16.853 -4.834 -14.646 1.00 71.38 72 PRO A C 1
ATOM 547 O O . PRO A 1 72 ? 16.103 -4.611 -15.603 1.00 71.38 72 PRO A O 1
ATOM 550 N N . PRO A 1 73 ? 18.121 -5.214 -14.837 1.00 70.38 73 PRO A N 1
ATOM 551 C CA . PRO A 1 73 ? 18.627 -5.481 -16.167 1.00 70.38 73 PRO A CA 1
ATOM 552 C C . PRO A 1 73 ? 17.876 -6.645 -16.841 1.00 70.38 73 PRO A C 1
ATOM 554 O O . PRO A 1 73 ? 17.482 -7.610 -16.185 1.00 70.38 73 PRO A O 1
ATOM 557 N N . TYR A 1 74 ? 17.721 -6.587 -18.171 1.00 61.47 74 TYR A N 1
ATOM 558 C CA . TYR A 1 74 ? 16.848 -7.479 -18.962 1.00 61.47 74 TYR A CA 1
ATOM 559 C C . TYR A 1 74 ? 17.167 -8.991 -18.879 1.00 61.47 74 TYR A C 1
ATOM 561 O O . TYR A 1 74 ? 16.415 -9.810 -19.406 1.00 61.47 74 TYR A O 1
ATOM 569 N N . TRP A 1 75 ? 18.270 -9.384 -18.236 1.00 59.25 75 TRP A N 1
ATOM 570 C CA . TRP A 1 75 ? 18.820 -10.743 -18.257 1.00 59.25 75 TRP A CA 1
ATOM 571 C C . TRP A 1 75 ? 18.589 -11.564 -16.977 1.00 59.25 75 TRP A C 1
ATOM 573 O O . TRP A 1 75 ? 19.285 -12.553 -16.768 1.00 59.25 75 TRP A O 1
ATOM 583 N N . LEU A 1 76 ? 17.614 -11.233 -16.121 1.00 61.12 76 LEU A N 1
ATOM 584 C CA . LEU A 1 76 ? 17.318 -12.003 -14.891 1.00 61.12 76 LEU A CA 1
ATOM 585 C C . LEU A 1 76 ? 16.752 -13.429 -15.121 1.00 61.12 76 LEU A C 1
ATOM 587 O O . LEU A 1 76 ? 16.200 -14.048 -14.211 1.00 61.12 76 LEU A O 1
ATOM 591 N N . GLY A 1 77 ? 16.901 -13.976 -16.326 1.00 62.97 77 GLY A N 1
ATOM 592 C CA . GLY A 1 77 ? 16.608 -15.364 -16.645 1.00 62.97 77 GLY A CA 1
ATOM 593 C C . GLY A 1 77 ? 17.881 -16.184 -16.822 1.00 62.97 77 GLY A C 1
ATOM 594 O O . GLY A 1 77 ? 18.803 -15.767 -17.520 1.00 62.97 77 GLY A O 1
ATOM 595 N N . TRP A 1 78 ? 17.909 -17.404 -16.280 1.00 64.62 78 TRP A N 1
ATOM 596 C CA . TRP A 1 78 ? 18.765 -18.443 -16.863 1.00 64.62 78 TRP A CA 1
ATOM 597 C C . TRP A 1 78 ? 18.431 -18.563 -18.360 1.00 64.62 78 TRP A C 1
ATOM 599 O O . TRP A 1 78 ? 17.250 -18.428 -18.707 1.00 64.62 78 TRP A O 1
ATOM 609 N N . PRO A 1 79 ? 19.407 -18.819 -19.253 1.00 70.06 79 PRO A N 1
ATOM 610 C CA . PRO A 1 79 ? 19.131 -18.987 -20.676 1.00 70.06 79 PRO A CA 1
ATOM 611 C C . PRO A 1 79 ? 17.989 -19.996 -20.873 1.00 70.06 79 PRO A C 1
ATOM 613 O O . PRO A 1 79 ? 18.130 -21.174 -20.552 1.00 70.06 79 PRO A O 1
ATOM 616 N N . GLY A 1 80 ? 16.833 -19.501 -21.331 1.00 67.19 80 GLY A N 1
ATOM 617 C CA . GLY A 1 80 ? 15.607 -20.285 -21.517 1.00 67.19 80 GLY A CA 1
ATOM 618 C C . GLY A 1 80 ? 14.436 -20.013 -20.556 1.00 67.19 80 GLY A C 1
ATOM 619 O O . GLY A 1 80 ? 13.386 -20.621 -20.753 1.00 67.19 80 GLY A O 1
ATOM 620 N N . LYS A 1 81 ? 14.539 -19.119 -19.555 1.00 64.06 81 LYS A N 1
ATOM 621 C CA . LYS A 1 81 ? 13.389 -18.759 -18.694 1.00 64.06 81 LYS A CA 1
ATOM 622 C C . LYS A 1 81 ? 13.363 -17.273 -18.317 1.00 64.06 81 LYS A C 1
ATOM 624 O O . LYS A 1 81 ? 14.126 -16.848 -17.459 1.00 64.06 81 LYS A O 1
ATOM 629 N N . SER A 1 82 ? 12.453 -16.492 -18.900 1.00 71.56 82 SER A N 1
ATOM 630 C CA . SER A 1 82 ? 12.130 -15.139 -18.420 1.00 71.56 82 SER A CA 1
ATOM 631 C C . SER A 1 82 ? 11.209 -15.226 -17.200 1.00 71.56 82 SER A C 1
ATOM 633 O O . SER A 1 82 ? 10.190 -15.916 -17.248 1.00 71.56 82 SER A O 1
ATOM 635 N N . TRP A 1 83 ? 11.555 -14.551 -16.104 1.00 78.56 83 TRP A N 1
ATOM 636 C CA . TRP A 1 83 ? 10.679 -14.446 -14.935 1.00 78.56 83 TRP A CA 1
ATOM 637 C C . TRP A 1 83 ? 9.614 -13.368 -15.164 1.00 78.56 83 TRP A C 1
ATOM 639 O O . TRP A 1 83 ? 9.948 -12.251 -15.555 1.00 78.56 83 TRP A O 1
ATOM 649 N N . ASP A 1 84 ? 8.344 -13.687 -14.910 1.00 84.94 84 ASP A N 1
ATOM 650 C CA . ASP A 1 84 ? 7.235 -12.736 -15.052 1.00 84.94 84 ASP A CA 1
ATOM 651 C C . ASP A 1 84 ? 7.103 -11.847 -13.807 1.00 84.94 84 ASP A C 1
ATOM 653 O O . ASP A 1 84 ? 6.236 -12.027 -12.953 1.00 84.94 84 ASP A O 1
ATOM 657 N N . VAL A 1 85 ? 8.023 -10.892 -13.685 1.00 84.81 85 VAL A N 1
ATOM 658 C CA . VAL A 1 85 ? 8.074 -9.942 -12.566 1.00 84.81 85 VAL A CA 1
ATOM 659 C C . VAL A 1 85 ? 6.763 -9.153 -12.431 1.00 84.81 85 VAL A C 1
ATOM 661 O O . VAL A 1 85 ? 6.274 -8.947 -11.320 1.00 84.81 85 VAL A O 1
ATOM 664 N N . GLU A 1 86 ? 6.178 -8.725 -13.552 1.00 86.44 86 GLU A N 1
ATOM 665 C CA . GLU A 1 86 ? 4.943 -7.933 -13.554 1.00 86.44 86 GLU A CA 1
ATOM 666 C C . GLU A 1 86 ? 3.715 -8.760 -13.173 1.00 86.44 86 GLU A C 1
ATOM 668 O O . GLU A 1 86 ? 2.859 -8.268 -12.435 1.00 86.44 86 GLU A O 1
ATOM 673 N N . GLY A 1 87 ? 3.631 -10.014 -13.625 1.00 89.75 87 GLY A N 1
ATOM 674 C CA . GLY A 1 87 ? 2.559 -10.927 -13.238 1.00 89.75 87 GLY A CA 1
ATOM 675 C C . GLY A 1 87 ? 2.514 -11.150 -11.730 1.00 89.75 87 GLY A C 1
ATOM 676 O O . GLY A 1 87 ? 1.464 -10.970 -11.112 1.00 89.75 87 GLY A O 1
ATOM 677 N N . TYR A 1 88 ? 3.663 -11.437 -11.109 1.00 89.56 88 TYR A N 1
ATOM 678 C CA . TYR A 1 88 ? 3.734 -11.599 -9.652 1.00 89.56 88 TYR A CA 1
ATOM 679 C C . TYR A 1 88 ? 3.415 -10.309 -8.898 1.00 89.56 88 TYR A C 1
ATOM 681 O O . TYR A 1 88 ? 2.725 -10.350 -7.883 1.00 89.56 88 TYR A O 1
ATOM 689 N N . ARG A 1 89 ? 3.856 -9.151 -9.399 1.00 89.50 89 ARG A N 1
ATOM 690 C CA . ARG A 1 89 ? 3.521 -7.859 -8.787 1.00 89.50 89 ARG A CA 1
ATOM 691 C C . ARG A 1 89 ? 2.010 -7.630 -8.750 1.00 89.50 89 ARG A C 1
ATOM 693 O O . ARG A 1 89 ? 1.477 -7.250 -7.709 1.00 89.50 89 ARG A O 1
ATOM 700 N N . LYS A 1 90 ? 1.319 -7.886 -9.865 1.00 90.62 90 LYS A N 1
ATOM 701 C CA . LYS A 1 90 ? -0.146 -7.785 -9.937 1.00 90.62 90 LYS A CA 1
ATOM 702 C C . LYS A 1 90 ? -0.818 -8.764 -8.984 1.00 90.62 90 LYS A C 1
ATOM 704 O O . LYS A 1 90 ? -1.689 -8.353 -8.226 1.00 90.62 90 LYS A O 1
ATOM 709 N N . GLN A 1 91 ? -0.349 -10.011 -8.954 1.00 93.31 91 GLN A N 1
ATOM 710 C CA . GLN A 1 91 ? -0.860 -11.022 -8.032 1.00 93.31 91 GLN A CA 1
ATOM 711 C C . GLN A 1 91 ? -0.749 -10.564 -6.569 1.00 93.31 91 GLN A C 1
ATOM 713 O O . GLN A 1 91 ? -1.725 -10.623 -5.825 1.00 93.31 91 GLN A O 1
ATOM 718 N N . PHE A 1 92 ? 0.412 -10.047 -6.155 1.00 91.81 92 PHE A N 1
ATOM 719 C CA . PHE A 1 92 ? 0.591 -9.557 -4.788 1.00 91.81 92 PHE A CA 1
ATOM 720 C C . PHE A 1 92 ? -0.270 -8.331 -4.480 1.00 91.81 92 PHE A C 1
ATOM 722 O O . PHE A 1 92 ? -0.789 -8.228 -3.370 1.00 91.81 92 PHE A O 1
ATOM 729 N N . ALA A 1 93 ? -0.457 -7.423 -5.441 1.00 91.69 93 ALA A N 1
ATOM 730 C CA . ALA A 1 93 ? -1.342 -6.272 -5.274 1.00 91.69 93 ALA A CA 1
ATOM 731 C C . ALA A 1 93 ? -2.808 -6.702 -5.077 1.00 91.69 93 ALA A C 1
ATOM 733 O O . ALA A 1 93 ? -3.494 -6.184 -4.193 1.00 91.69 93 ALA A O 1
ATOM 734 N N . GLU A 1 94 ? -3.277 -7.684 -5.849 1.00 94.31 94 GLU A N 1
ATOM 735 C CA . GLU A 1 94 ? -4.619 -8.261 -5.710 1.00 94.31 94 GLU A CA 1
ATOM 736 C C . GLU A 1 94 ? -4.808 -8.944 -4.352 1.00 94.31 94 GLU A C 1
ATOM 738 O O . GLU A 1 94 ? -5.816 -8.711 -3.674 1.00 94.31 94 GLU A O 1
ATOM 743 N N . ASP A 1 95 ? -3.817 -9.728 -3.921 1.00 94.69 95 ASP A N 1
ATOM 744 C CA . ASP A 1 95 ? -3.820 -10.380 -2.615 1.00 94.69 95 ASP A CA 1
ATOM 745 C C . ASP A 1 95 ? -3.857 -9.345 -1.483 1.00 94.69 95 ASP A C 1
ATOM 747 O O . ASP A 1 95 ? -4.679 -9.457 -0.571 1.00 94.69 95 ASP A O 1
ATOM 751 N N . PHE A 1 96 ? -3.034 -8.295 -1.553 1.00 93.44 96 PHE A N 1
ATOM 752 C CA . PHE A 1 96 ? -3.040 -7.208 -0.571 1.00 93.44 96 PHE A CA 1
ATOM 753 C C . PHE A 1 96 ? -4.396 -6.504 -0.504 1.00 93.44 96 PHE A C 1
ATOM 755 O O . PHE A 1 96 ? -4.936 -6.318 0.588 1.00 93.44 96 PHE A O 1
ATOM 762 N N . ALA A 1 97 ? -4.994 -6.184 -1.653 1.00 94.00 97 ALA A N 1
ATOM 763 C CA . ALA A 1 97 ? -6.317 -5.574 -1.712 1.00 94.00 97 ALA A CA 1
ATOM 764 C C . ALA A 1 97 ? -7.400 -6.493 -1.118 1.00 94.00 97 ALA A C 1
ATOM 766 O O . ALA A 1 97 ? -8.291 -6.036 -0.397 1.00 94.00 97 ALA A O 1
ATOM 767 N N . ALA A 1 98 ? -7.326 -7.804 -1.369 1.00 96.25 98 ALA A N 1
ATOM 768 C CA . ALA A 1 98 ? -8.241 -8.775 -0.777 1.00 96.25 98 ALA A CA 1
ATOM 769 C C . ALA A 1 98 ? -8.097 -8.845 0.752 1.00 96.25 98 ALA A C 1
ATOM 771 O O . ALA A 1 98 ? -9.105 -8.884 1.463 1.00 96.25 98 ALA A O 1
ATOM 772 N N . ARG A 1 99 ? -6.863 -8.811 1.270 1.00 95.31 99 ARG A N 1
ATOM 773 C CA . ARG A 1 99 ? -6.601 -8.785 2.716 1.00 95.31 99 ARG A CA 1
ATOM 774 C C . ARG A 1 99 ? -7.060 -7.481 3.356 1.00 95.31 99 ARG A C 1
ATOM 776 O O . ARG A 1 99 ? -7.691 -7.550 4.406 1.00 95.31 99 ARG A O 1
ATOM 783 N N . ALA A 1 100 ? -6.827 -6.335 2.718 1.00 94.19 100 ALA A N 1
ATOM 784 C CA . ALA A 1 100 ? -7.276 -5.031 3.203 1.00 94.19 100 ALA A CA 1
ATOM 785 C C . ALA A 1 100 ? -8.802 -4.989 3.391 1.00 94.19 100 ALA A C 1
ATOM 787 O O . ALA A 1 100 ? -9.292 -4.639 4.466 1.00 94.19 100 ALA A O 1
ATOM 788 N N . ARG A 1 101 ? -9.553 -5.481 2.394 1.00 93.56 101 ARG A N 1
ATOM 789 C CA . ARG A 1 101 ? -11.015 -5.621 2.480 1.00 93.56 101 ARG A CA 1
ATOM 790 C C . ARG A 1 101 ? -11.454 -6.535 3.622 1.00 93.56 101 ARG A C 1
ATOM 792 O O . ARG A 1 101 ? -12.411 -6.213 4.318 1.00 93.56 101 ARG A O 1
ATOM 799 N N . LEU A 1 102 ? -10.758 -7.654 3.831 1.00 93.25 102 LEU A N 1
ATOM 800 C CA . LEU A 1 102 ? -11.078 -8.604 4.901 1.00 93.25 102 LEU A CA 1
ATOM 801 C C . LEU A 1 102 ? -10.937 -7.978 6.296 1.00 93.25 102 LEU A C 1
ATOM 803 O O . LEU A 1 102 ? -11.737 -8.276 7.181 1.00 93.25 102 LEU A O 1
ATOM 807 N N . VAL A 1 103 ? -9.929 -7.125 6.494 1.00 91.62 103 VAL A N 1
ATOM 808 C CA . VAL A 1 103 ? -9.682 -6.459 7.784 1.00 91.62 103 VAL A CA 1
ATOM 809 C C . VAL A 1 103 ? -10.406 -5.115 7.926 1.00 91.62 103 VAL A C 1
ATOM 811 O O . VAL A 1 103 ? -10.400 -4.542 9.012 1.00 91.62 103 VAL A O 1
ATOM 814 N N . GLY A 1 104 ? -11.058 -4.630 6.865 1.00 92.38 104 GLY A N 1
ATOM 815 C CA . GLY A 1 104 ? -11.822 -3.382 6.872 1.00 92.38 104 GLY A CA 1
ATOM 816 C C . GLY A 1 104 ? -10.963 -2.116 6.835 1.00 92.38 104 GLY A C 1
ATOM 817 O O . GLY A 1 104 ? -11.382 -1.097 7.377 1.00 92.38 104 GLY A O 1
ATOM 818 N N . VAL A 1 105 ? -9.776 -2.178 6.224 1.00 94.44 105 VAL A N 1
ATOM 819 C CA . VAL A 1 105 ? -8.924 -0.999 5.989 1.00 94.44 105 VAL A CA 1
ATOM 820 C C . VAL A 1 105 ? -9.036 -0.538 4.541 1.00 94.44 105 VAL A C 1
ATOM 822 O O . VAL A 1 105 ? -9.230 -1.347 3.631 1.00 94.44 105 VAL A O 1
ATOM 825 N N . ASP A 1 106 ? -8.899 0.766 4.338 1.00 95.50 106 ASP A N 1
ATOM 826 C CA . ASP A 1 106 ? -8.850 1.383 3.019 1.00 95.50 106 ASP A CA 1
ATOM 827 C C . ASP A 1 106 ? -7.397 1.393 2.534 1.00 95.50 106 ASP A C 1
ATOM 829 O O . ASP A 1 106 ? -6.548 2.062 3.126 1.00 95.50 106 ASP A O 1
ATOM 833 N N . LEU A 1 107 ? -7.095 0.587 1.515 1.00 95.31 107 LEU A N 1
ATOM 834 C CA . LEU A 1 107 ? -5.760 0.473 0.932 1.00 95.31 107 LEU A CA 1
ATOM 835 C C . LEU A 1 107 ? -5.755 1.105 -0.459 1.00 95.31 107 LEU A C 1
ATOM 837 O O . LEU A 1 107 ? -6.324 0.552 -1.401 1.00 95.31 107 LEU A O 1
ATOM 841 N N . ASP A 1 108 ? -5.038 2.215 -0.579 1.00 94.94 108 ASP A N 1
ATOM 842 C CA . ASP A 1 108 ? -4.731 2.882 -1.839 1.00 94.94 108 ASP A CA 1
ATOM 843 C C . ASP A 1 108 ? -3.304 2.498 -2.257 1.00 94.94 108 ASP A C 1
ATOM 845 O O . ASP A 1 108 ? -2.319 2.968 -1.684 1.00 94.94 108 ASP A O 1
ATOM 849 N N . GLN A 1 109 ? -3.189 1.589 -3.225 1.00 93.19 109 GLN A N 1
ATOM 850 C CA . GLN A 1 109 ? -1.909 1.112 -3.744 1.00 93.19 109 GLN A CA 1
ATOM 851 C C . GLN A 1 109 ? -1.577 1.820 -5.064 1.00 93.19 109 GLN A C 1
ATOM 853 O O . GLN A 1 109 ? -2.360 1.771 -6.011 1.00 93.19 109 GLN A O 1
ATOM 858 N N . GLN A 1 110 ? -0.382 2.408 -5.154 1.00 92.06 110 GLN A N 1
ATOM 859 C CA . GLN A 1 110 ? 0.167 2.965 -6.391 1.00 92.06 110 GLN A CA 1
ATOM 860 C C . GLN A 1 110 ? 0.206 1.883 -7.486 1.00 92.06 110 GLN A C 1
ATOM 862 O O . GLN A 1 110 ? 0.825 0.832 -7.301 1.00 92.06 110 GLN A O 1
ATOM 867 N N . GLU A 1 111 ? -0.438 2.139 -8.628 1.00 87.56 111 GLU A N 1
ATOM 868 C CA . GLU A 1 111 ? -0.536 1.164 -9.724 1.00 87.56 111 GLU A CA 1
ATOM 869 C C . GLU A 1 111 ? 0.822 0.880 -10.379 1.00 87.56 111 GLU A C 1
ATOM 871 O O . GLU A 1 111 ? 1.146 -0.277 -10.665 1.00 87.56 111 GLU A O 1
ATOM 876 N N . SER A 1 112 ? 1.627 1.922 -10.589 1.00 90.50 112 SER A N 1
ATOM 877 C CA . SER A 1 112 ? 2.958 1.822 -11.191 1.00 90.50 112 SER A CA 1
ATOM 878 C C . SER A 1 112 ? 4.053 1.886 -10.126 1.00 90.50 112 SER A C 1
ATOM 880 O O . SER A 1 112 ? 3.937 2.697 -9.202 1.00 90.50 112 SER A O 1
ATOM 882 N N . PRO A 1 113 ? 5.127 1.083 -10.253 1.00 92.12 113 PRO A N 1
ATOM 883 C CA . PRO A 1 113 ? 6.303 1.222 -9.407 1.00 92.12 113 PRO A CA 1
ATOM 884 C C . PRO A 1 113 ? 6.903 2.630 -9.489 1.00 92.12 113 PRO A C 1
ATOM 886 O O . PRO A 1 113 ? 6.856 3.288 -10.528 1.00 92.12 113 PRO A O 1
ATOM 889 N N . VAL A 1 114 ? 7.475 3.079 -8.379 1.00 94.25 114 VAL A N 1
ATOM 890 C CA . VAL A 1 114 ? 8.259 4.305 -8.285 1.00 94.25 114 VAL A CA 1
ATOM 891 C C . VAL A 1 114 ? 9.706 3.952 -8.608 1.00 94.25 114 VAL A C 1
ATOM 893 O O . VAL A 1 114 ? 10.349 3.223 -7.854 1.00 94.25 114 VAL A O 1
ATOM 896 N N . GLU A 1 115 ? 10.187 4.444 -9.746 1.00 92.56 115 GLU A N 1
ATOM 897 C CA . GLU A 1 115 ? 11.506 4.091 -10.302 1.00 92.56 115 GLU A CA 1
ATOM 898 C C . GLU A 1 115 ? 12.411 5.306 -10.520 1.00 92.56 115 GLU A C 1
ATOM 900 O O . GLU A 1 115 ? 13.611 5.149 -10.722 1.00 92.56 115 GLU A O 1
ATOM 905 N N . THR A 1 116 ? 11.842 6.514 -10.502 1.00 93.12 116 THR A N 1
ATOM 906 C CA . THR A 1 116 ? 12.569 7.761 -10.748 1.00 93.12 116 THR A CA 1
ATOM 907 C C . THR A 1 116 ? 12.372 8.745 -9.606 1.00 93.12 116 THR A C 1
ATOM 909 O O . THR A 1 116 ? 11.382 8.675 -8.866 1.00 93.12 116 THR A O 1
ATOM 912 N N . ASP A 1 117 ? 13.297 9.694 -9.491 1.00 93.44 117 ASP A N 1
ATOM 913 C CA . ASP A 1 117 ? 13.238 10.744 -8.477 1.00 93.44 117 ASP A CA 1
ATOM 914 C C . ASP A 1 117 ? 11.993 11.626 -8.659 1.00 93.44 117 ASP A C 1
ATOM 916 O O . ASP A 1 117 ? 11.341 11.987 -7.680 1.00 93.44 117 ASP A O 1
ATOM 920 N N . GLU A 1 118 ? 11.569 11.893 -9.899 1.00 94.38 118 GLU A N 1
ATOM 921 C CA . GLU A 1 118 ? 10.348 12.664 -10.161 1.00 94.38 118 GLU A CA 1
ATOM 922 C C . GLU A 1 118 ? 9.090 11.915 -9.694 1.00 94.38 118 GLU A C 1
ATOM 924 O O . GLU A 1 118 ? 8.155 12.515 -9.154 1.00 94.38 118 GLU A O 1
ATOM 929 N N . ALA A 1 119 ? 9.057 10.590 -9.874 1.00 93.50 119 ALA A N 1
ATOM 930 C CA . ALA A 1 119 ? 7.964 9.755 -9.386 1.00 93.50 119 ALA A CA 1
ATOM 931 C C . ALA A 1 119 ? 7.939 9.701 -7.847 1.00 93.50 119 ALA A C 1
ATOM 933 O O . ALA A 1 119 ? 6.858 9.734 -7.250 1.00 93.50 119 ALA A O 1
ATOM 934 N N . LEU A 1 120 ? 9.113 9.681 -7.206 1.00 94.56 120 LEU A N 1
ATOM 935 C CA . LEU A 1 120 ? 9.252 9.767 -5.752 1.00 94.56 120 LEU A CA 1
ATOM 936 C C . LEU A 1 120 ? 8.746 11.115 -5.224 1.00 94.56 120 LEU A C 1
ATOM 938 O O . LEU A 1 120 ? 7.954 11.140 -4.281 1.00 94.56 120 LEU A O 1
ATOM 942 N N . GLU A 1 121 ? 9.147 12.231 -5.833 1.00 96.31 121 GLU A N 1
ATOM 943 C CA . GLU A 1 121 ? 8.678 13.560 -5.432 1.00 96.31 121 GLU A CA 1
ATOM 944 C C . GLU A 1 121 ? 7.159 13.688 -5.564 1.00 96.31 121 GLU A C 1
ATOM 946 O O . GLU A 1 121 ? 6.496 14.196 -4.655 1.00 96.31 121 GLU A O 1
ATOM 951 N N . LYS A 1 122 ? 6.585 13.173 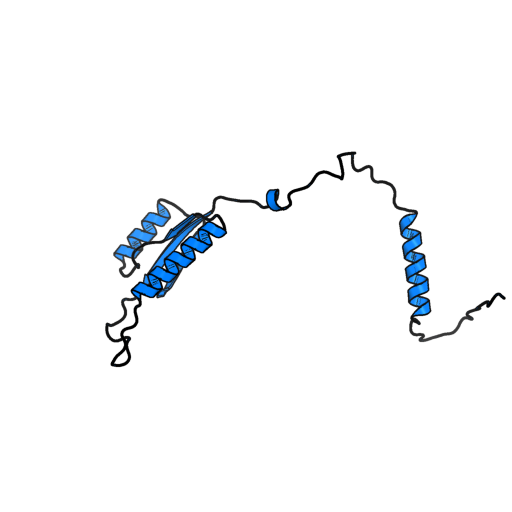-6.658 1.00 94.94 122 LYS A N 1
ATOM 952 C CA . LYS A 1 122 ? 5.131 13.135 -6.845 1.00 94.94 122 LYS A CA 1
ATOM 953 C C . LYS A 1 122 ? 4.446 12.347 -5.727 1.00 94.94 122 LYS A C 1
ATOM 955 O O . LYS A 1 122 ? 3.496 12.852 -5.133 1.00 94.94 122 LYS A O 1
ATOM 960 N N . PHE A 1 123 ? 4.959 11.163 -5.396 1.00 95.31 123 PHE A N 1
ATOM 961 C CA . PHE A 1 123 ? 4.423 10.339 -4.313 1.00 95.31 123 PHE A CA 1
ATOM 962 C C . PHE A 1 123 ? 4.501 11.046 -2.950 1.00 95.31 123 PHE A C 1
ATOM 964 O O . PHE A 1 123 ? 3.523 11.081 -2.204 1.00 95.31 123 PHE A O 1
ATOM 971 N N . ILE A 1 124 ? 5.630 11.691 -2.638 1.00 95.94 124 ILE A N 1
ATOM 972 C CA . ILE A 1 124 ? 5.793 12.478 -1.406 1.00 95.94 124 ILE A CA 1
ATOM 973 C C . ILE A 1 124 ? 4.785 13.634 -1.356 1.00 95.94 124 ILE A C 1
ATOM 975 O O . ILE A 1 124 ? 4.203 13.902 -0.303 1.00 95.94 124 ILE A O 1
ATOM 979 N N . ASN A 1 125 ? 4.573 14.333 -2.471 1.00 96.44 125 ASN A N 1
ATOM 980 C CA . ASN A 1 125 ? 3.624 15.442 -2.539 1.00 96.44 125 ASN A CA 1
ATOM 981 C C . ASN A 1 125 ? 2.176 14.968 -2.349 1.00 96.44 125 ASN A C 1
ATOM 983 O O . ASN A 1 125 ? 1.418 15.620 -1.631 1.00 96.44 125 ASN A O 1
ATOM 987 N N . GLU A 1 126 ? 1.809 13.814 -2.909 1.00 94.50 126 GLU A N 1
ATOM 988 C CA . GLU A 1 126 ? 0.502 13.185 -2.683 1.00 94.50 126 GLU A CA 1
ATOM 989 C C . GLU A 1 126 ? 0.292 12.816 -1.207 1.00 94.50 126 GLU A C 1
ATOM 991 O O . GLU A 1 126 ? -0.758 13.135 -0.645 1.00 94.50 126 GLU A O 1
ATOM 996 N N . LEU A 1 127 ? 1.305 12.233 -0.552 1.00 96.12 127 LEU A N 1
ATOM 997 C CA . LEU A 1 127 ? 1.265 11.916 0.881 1.00 96.12 127 LEU A CA 1
ATOM 998 C C . LEU A 1 127 ? 1.108 13.164 1.757 1.00 96.12 127 LEU A C 1
ATOM 1000 O O . LEU A 1 127 ? 0.395 13.132 2.756 1.00 96.12 127 LEU A O 1
ATOM 1004 N N . LYS A 1 128 ? 1.765 14.273 1.397 1.00 96.38 128 LYS A N 1
ATOM 1005 C CA . LYS A 1 128 ? 1.633 15.544 2.127 1.00 96.38 128 LYS A CA 1
ATOM 1006 C C . LYS A 1 128 ? 0.258 16.180 1.932 1.00 96.38 128 LYS A C 1
ATOM 1008 O O . LYS A 1 128 ? -0.275 16.753 2.877 1.00 96.38 128 LYS A O 1
ATOM 1013 N N . ALA A 1 129 ? -0.300 16.097 0.724 1.00 96.25 129 ALA A N 1
ATOM 1014 C CA . ALA A 1 129 ? -1.618 16.645 0.415 1.00 96.25 129 ALA A CA 1
ATOM 1015 C C . ALA A 1 129 ? -2.744 15.849 1.091 1.00 96.25 129 ALA A C 1
ATOM 1017 O O . ALA A 1 129 ? -3.709 16.436 1.577 1.00 96.25 129 ALA A O 1
ATOM 1018 N N . ASN A 1 130 ? -2.605 14.523 1.149 1.00 94.25 130 ASN A N 1
ATOM 1019 C CA . ASN A 1 130 ? -3.582 13.613 1.735 1.00 94.25 130 ASN A CA 1
ATOM 1020 C C . ASN A 1 130 ? -2.885 12.660 2.716 1.00 94.25 130 ASN A C 1
ATOM 1022 O O . ASN A 1 130 ? -2.607 11.518 2.347 1.00 94.25 130 ASN A O 1
ATOM 1026 N N . PRO A 1 131 ? -2.600 13.098 3.956 1.00 95.19 131 PRO A N 1
ATOM 1027 C CA . PRO A 1 131 ? -1.877 12.282 4.923 1.00 95.19 131 PRO A CA 1
ATOM 1028 C C . PRO A 1 131 ? -2.675 11.014 5.275 1.00 95.19 131 PRO A C 1
ATOM 1030 O O . PRO A 1 131 ? -3.790 11.123 5.809 1.00 95.19 131 PRO A O 1
ATOM 1033 N N . PRO A 1 132 ? -2.149 9.813 4.969 1.00 96.44 132 PRO A N 1
ATOM 1034 C CA . PRO A 1 132 ? -2.753 8.557 5.395 1.00 96.44 132 PRO A CA 1
ATOM 1035 C C . PRO A 1 132 ? -2.404 8.264 6.862 1.00 96.44 132 PRO A C 1
ATOM 1037 O O . PRO A 1 132 ? -1.500 8.874 7.434 1.00 96.44 132 PRO A O 1
ATOM 1040 N N . ASP A 1 133 ? -3.086 7.289 7.461 1.00 96.81 133 ASP A N 1
ATOM 1041 C CA . ASP A 1 133 ? -2.772 6.813 8.815 1.00 96.81 133 ASP A CA 1
ATOM 1042 C C . ASP A 1 133 ? -1.511 5.936 8.824 1.00 96.81 133 ASP A C 1
ATOM 1044 O O . ASP A 1 133 ? -0.800 5.854 9.826 1.00 96.81 133 ASP A O 1
ATOM 1048 N N . ALA A 1 134 ? -1.222 5.281 7.694 1.00 95.69 134 ALA A N 1
ATOM 1049 C CA . ALA A 1 134 ? -0.017 4.490 7.496 1.00 95.69 134 ALA A CA 1
ATOM 1050 C C . ALA A 1 134 ? 0.472 4.533 6.043 1.00 95.69 134 ALA A C 1
ATOM 1052 O O . ALA A 1 134 ? -0.308 4.689 5.100 1.00 95.69 134 ALA A O 1
ATOM 1053 N N . VAL A 1 135 ? 1.779 4.329 5.871 1.00 96.25 135 VAL A N 1
ATOM 1054 C CA . VAL A 1 135 ? 2.423 4.167 4.565 1.00 96.25 135 VAL A CA 1
ATOM 1055 C C . VAL A 1 135 ? 3.125 2.815 4.523 1.00 96.25 135 VAL A C 1
ATOM 1057 O O . VAL A 1 135 ? 3.880 2.482 5.437 1.00 96.25 135 VAL A O 1
ATOM 1060 N N . ILE A 1 136 ? 2.885 2.044 3.464 1.00 95.25 136 ILE A N 1
ATOM 1061 C CA . ILE A 1 136 ? 3.580 0.785 3.191 1.00 95.25 136 ILE A CA 1
ATOM 1062 C C . ILE A 1 136 ? 4.487 0.984 1.981 1.00 95.25 136 ILE A C 1
ATOM 1064 O O . ILE A 1 136 ? 4.051 1.398 0.909 1.00 95.25 136 ILE A O 1
ATOM 1068 N N . VAL A 1 137 ? 5.760 0.654 2.164 1.00 94.50 137 VAL A N 1
ATOM 1069 C CA . VAL A 1 137 ? 6.780 0.709 1.120 1.00 94.50 137 VAL A CA 1
ATOM 1070 C C . VAL A 1 137 ? 7.243 -0.715 0.866 1.00 94.50 137 VAL A C 1
ATOM 1072 O O . VAL A 1 137 ? 7.704 -1.399 1.781 1.00 94.50 137 VAL A O 1
ATOM 1075 N N . THR A 1 138 ? 7.115 -1.167 -0.374 1.00 92.25 138 THR A N 1
ATOM 1076 C CA . THR A 1 138 ? 7.668 -2.445 -0.825 1.00 92.25 138 THR A CA 1
ATOM 1077 C C . THR A 1 138 ? 8.867 -2.163 -1.709 1.00 92.25 138 THR A C 1
ATOM 1079 O O . THR A 1 138 ? 8.750 -1.406 -2.666 1.00 92.25 138 THR A O 1
ATOM 1082 N N . LEU A 1 139 ? 10.010 -2.755 -1.383 1.00 90.62 139 LEU A N 1
ATOM 1083 C CA . LEU A 1 139 ? 11.214 -2.666 -2.204 1.00 90.62 139 LEU A CA 1
ATOM 1084 C C . LEU A 1 139 ? 11.251 -3.861 -3.153 1.00 90.62 139 LEU A C 1
ATOM 1086 O O . LEU A 1 139 ? 10.967 -4.984 -2.724 1.00 90.62 139 LEU A O 1
ATOM 1090 N N . GLN A 1 140 ? 11.578 -3.609 -4.416 1.00 82.50 140 GLN A N 1
ATOM 1091 C CA . GLN A 1 140 ? 11.633 -4.619 -5.465 1.00 82.50 140 GLN A CA 1
ATOM 1092 C C . GLN A 1 140 ? 12.895 -4.487 -6.312 1.00 82.50 140 GLN A C 1
ATOM 1094 O O . GLN A 1 140 ? 13.248 -3.343 -6.671 1.00 82.50 140 GLN A O 1
#

Sequence (140 aa):
MMSVHVHGANCKRCCLSRRCFLGTTAAAAVGLTLFRSPHAYGGSELGNYIDLNSFRPKPQVRIKGAVFRETPPYWLGWPGKSWDVEGYRKQFAEDFAARARLVGVDLDQQESPVETDEALEKFINELKANPPDAVIVTLQ

pLDDT: mean 77.79, std 18.19, range [37.19, 96.81]

Radius of gyration: 33.96 Å; chains: 1; bounding box: 50×64×89 Å

Secondary structure (DSSP, 8-state):
--------S--SS----HHHHHHHHHHHHHHTTS-----------TTS---GGGGS-----EEEEEEE-----TT-S-TT----HHHHHHHHHHHHHHHHHHHT-EEEE-SS-B-SHHHHHHHHHHHHHS--SEEEEEE-